Protein AF-A0A4Q6BQ62-F1 (afdb_monomer_lite)

Foldseek 3Di:
DDDDDDDDPVVVVVVVVVVVVVVVVVVVVVVVVVVVVVVPDDPPVPPDDQFKFWQDKDDAKWKDDQVGPDIDGDDHRDGHHAFIKIAAAPVMWTWIAGPVGDIDIDDHRDMDTDHDDPPPDDD

Secondary structure (DSSP, 8-state):
--------HHHHHHHHHHHHHHHHHHHHHHHHHHHHHHHT-------SPP-EEEEEEES-EEEE-TT-SS-EEPPTT-EE-TT-EEEE-TT-EEEEEETTS-EEEE-TTEEEE----------

Sequence (123 aa):
MAIQYEPSSNDFRLNWEKGLAALACLLILVSGFYLWRSNSSSSKNRTGQSLASLSSQTLDVRHKNTDQVSWHPAEKNADLYDGDSIFTGKNSTADISFKKGTALEVGQETLIVIRESSDGLSV

Radius of gyration: 27.08 Å; chains: 1; bounding box: 95×38×54 Å

pLDDT: me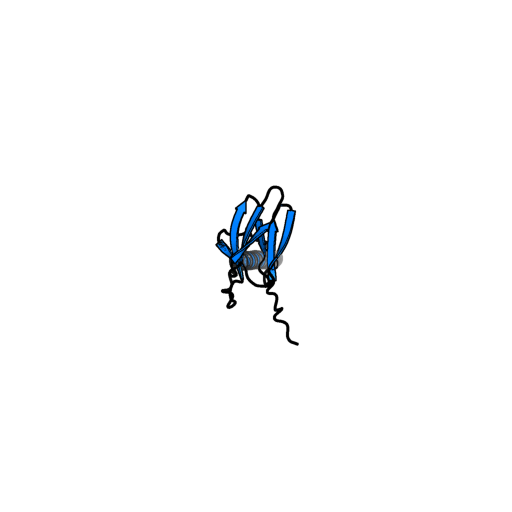an 84.5, std 14.63, range [44.69, 97.56]

Structure (mmCIF, N/CA/C/O backbone):
data_AF-A0A4Q6BQ62-F1
#
_entry.id   AF-A0A4Q6BQ62-F1
#
loop_
_atom_site.group_PDB
_atom_site.id
_atom_site.type_symbol
_atom_site.label_atom_id
_atom_site.label_alt_id
_atom_site.label_comp_id
_atom_site.label_asym_id
_atom_site.label_entity_id
_atom_site.label_seq_id
_atom_site.pdbx_PDB_ins_code
_atom_site.Cartn_x
_atom_site.Cartn_y
_atom_site.Cartn_z
_atom_site.occupancy
_atom_site.B_iso_or_equiv
_atom_site.auth_seq_id
_atom_site.auth_comp_id
_atom_site.auth_asym_id
_atom_site.auth_atom_id
_atom_site.pdbx_PDB_model_num
ATOM 1 N N . MET A 1 1 ? 61.145 22.196 -36.923 1.00 51.84 1 MET A N 1
ATOM 2 C CA . MET A 1 1 ? 61.181 20.768 -36.543 1.00 51.84 1 MET A CA 1
ATOM 3 C C . MET A 1 1 ? 59.814 20.442 -35.957 1.00 51.84 1 MET A C 1
ATOM 5 O O . MET A 1 1 ? 59.525 20.904 -34.865 1.00 51.84 1 MET A O 1
ATOM 9 N N . ALA A 1 2 ? 58.923 19.819 -36.732 1.00 55.25 2 ALA A N 1
ATOM 10 C CA . ALA A 1 2 ? 57.562 19.504 -36.293 1.00 55.25 2 ALA A CA 1
ATOM 11 C C . ALA A 1 2 ? 57.533 18.052 -35.806 1.00 55.25 2 ALA A C 1
ATOM 13 O O . ALA A 1 2 ? 57.892 17.151 -36.559 1.00 55.25 2 ALA A O 1
ATOM 14 N N . ILE A 1 3 ? 57.163 17.839 -34.545 1.00 65.75 3 ILE A N 1
ATOM 15 C CA . ILE A 1 3 ? 56.994 16.501 -33.976 1.00 65.75 3 ILE A CA 1
ATOM 16 C C . ILE A 1 3 ? 55.609 16.020 -34.414 1.00 65.75 3 ILE A C 1
ATOM 18 O O . ILE A 1 3 ? 54.598 16.549 -33.954 1.00 65.75 3 ILE A O 1
ATOM 22 N N . GLN A 1 4 ? 55.559 15.072 -35.351 1.00 61.38 4 GLN A N 1
ATOM 23 C CA . GLN A 1 4 ? 54.314 14.405 -35.725 1.00 61.38 4 GLN A CA 1
ATOM 24 C C . GLN A 1 4 ? 53.909 13.454 -34.596 1.00 61.38 4 GLN A C 1
ATOM 26 O O . GLN A 1 4 ? 54.656 12.549 -34.234 1.00 61.38 4 GLN A O 1
ATOM 31 N N . TYR A 1 5 ? 52.736 13.693 -34.018 1.00 69.06 5 TYR A N 1
ATOM 32 C CA . TYR A 1 5 ? 52.104 12.791 -33.065 1.00 69.06 5 TYR A CA 1
ATOM 33 C C . TYR A 1 5 ? 51.350 11.714 -33.853 1.00 69.06 5 TYR A C 1
ATOM 35 O O . TYR A 1 5 ? 50.295 11.997 -34.420 1.00 69.06 5 TYR A O 1
ATOM 43 N N . GLU A 1 6 ? 51.900 10.502 -33.930 1.00 67.25 6 GLU A N 1
ATOM 44 C CA . GLU A 1 6 ? 51.166 9.333 -34.423 1.00 67.25 6 GLU A CA 1
ATOM 45 C C . GLU A 1 6 ? 50.439 8.673 -33.241 1.00 67.25 6 GLU A C 1
ATOM 47 O O . GLU A 1 6 ? 51.098 8.157 -32.334 1.00 67.25 6 GLU A O 1
ATOM 52 N N . PRO A 1 7 ? 49.094 8.705 -33.193 1.00 66.31 7 PRO A N 1
ATOM 53 C CA . PRO A 1 7 ? 48.354 8.061 -32.117 1.00 66.31 7 PRO A CA 1
ATOM 54 C C . PRO A 1 7 ? 48.542 6.543 -32.198 1.00 66.31 7 PRO A C 1
ATOM 56 O O . PRO A 1 7 ? 48.328 5.932 -33.248 1.00 66.31 7 PRO A O 1
ATOM 59 N N . SER A 1 8 ? 48.938 5.923 -31.084 1.00 71.88 8 SER A N 1
ATOM 60 C CA . SER A 1 8 ? 49.154 4.481 -31.043 1.00 71.88 8 SER A CA 1
ATOM 61 C C . SER A 1 8 ? 47.812 3.748 -31.137 1.00 71.88 8 SER A C 1
ATOM 63 O O . SER A 1 8 ? 46.795 4.184 -30.596 1.00 71.88 8 SER A O 1
ATOM 65 N N . SER A 1 9 ? 47.784 2.596 -31.807 1.00 68.81 9 SER A N 1
ATOM 66 C CA . SER A 1 9 ? 46.568 1.780 -31.964 1.00 68.81 9 SER A CA 1
ATOM 67 C C . SER A 1 9 ? 45.935 1.352 -30.628 1.00 68.81 9 SER A C 1
ATOM 69 O O . SER A 1 9 ? 44.737 1.066 -30.568 1.00 68.81 9 SER A O 1
ATOM 71 N N . ASN A 1 10 ? 46.717 1.356 -29.545 1.00 67.00 10 ASN A N 1
ATOM 72 C CA . ASN A 1 10 ? 46.259 1.071 -28.188 1.00 67.00 10 ASN A CA 1
ATOM 73 C C . ASN A 1 10 ? 45.419 2.216 -27.600 1.00 67.00 10 ASN A C 1
ATOM 75 O O . ASN A 1 10 ? 44.454 1.948 -26.882 1.00 67.00 10 ASN A O 1
ATOM 79 N N . ASP A 1 11 ? 45.712 3.468 -27.960 1.00 69.25 11 ASP A N 1
ATOM 80 C CA . ASP A 1 11 ? 44.941 4.636 -27.519 1.00 69.25 11 ASP A CA 1
ATOM 81 C C . ASP A 1 11 ? 43.525 4.611 -28.111 1.00 69.25 11 ASP A C 1
ATOM 83 O O . ASP A 1 11 ? 42.545 4.911 -27.429 1.00 69.25 11 ASP A O 1
ATOM 87 N N . PHE A 1 12 ? 43.393 4.168 -29.366 1.00 66.75 12 PHE A N 1
ATOM 88 C CA . PHE A 1 12 ? 42.098 4.030 -30.034 1.00 66.75 12 PHE A CA 1
ATOM 89 C C . PHE A 1 12 ? 41.199 2.983 -29.358 1.00 66.75 12 PHE A C 1
ATOM 91 O O . PHE A 1 12 ? 40.033 3.259 -29.066 1.00 66.75 12 PHE A O 1
ATOM 98 N N . ARG A 1 13 ? 41.742 1.796 -29.051 1.00 71.88 13 ARG A N 1
ATOM 99 C CA . ARG A 1 13 ? 40.993 0.719 -28.377 1.00 71.88 13 ARG A CA 1
ATOM 100 C C . ARG A 1 13 ? 40.576 1.118 -26.960 1.00 71.88 13 ARG A C 1
ATOM 102 O O . ARG A 1 13 ? 39.415 0.943 -26.597 1.00 71.88 13 ARG A O 1
ATOM 109 N N . LEU A 1 14 ? 41.486 1.735 -26.205 1.00 72.44 14 LEU A N 1
ATOM 110 C CA . LEU A 1 14 ? 41.233 2.186 -24.836 1.00 72.44 14 LEU A CA 1
ATOM 111 C C . LEU A 1 14 ? 40.141 3.270 -24.763 1.00 72.44 14 LEU A C 1
ATOM 113 O O . LEU A 1 14 ? 39.325 3.275 -23.841 1.00 72.44 14 LEU A O 1
ATOM 117 N N . ASN A 1 15 ? 40.098 4.188 -25.731 1.00 82.62 15 ASN A N 1
ATOM 118 C CA . ASN A 1 15 ? 39.078 5.240 -25.779 1.00 82.62 15 ASN A CA 1
ATOM 119 C C . ASN A 1 15 ? 37.685 4.694 -26.129 1.00 82.62 15 ASN A C 1
ATOM 121 O O . ASN A 1 15 ? 36.683 5.188 -25.608 1.00 82.62 15 ASN A O 1
ATOM 125 N N . TRP A 1 16 ? 37.611 3.643 -26.947 1.00 85.56 16 TRP A N 1
ATOM 126 C CA . TRP A 1 16 ? 36.347 2.990 -27.289 1.00 85.56 16 TRP A CA 1
ATOM 127 C C . TRP A 1 16 ? 35.760 2.186 -26.119 1.00 85.56 16 TRP A C 1
ATOM 129 O O . TRP A 1 16 ? 34.563 2.276 -25.848 1.00 85.56 16 TRP A O 1
ATOM 139 N N . GLU A 1 17 ? 36.597 1.462 -25.370 1.00 91.06 17 GLU A N 1
ATOM 140 C CA . GLU A 1 17 ? 36.180 0.740 -24.157 1.00 91.06 17 GLU A CA 1
ATOM 141 C C . GLU A 1 17 ? 35.619 1.692 -23.091 1.00 91.06 17 GLU A C 1
ATOM 143 O O . GLU A 1 17 ? 34.561 1.434 -22.513 1.00 91.06 17 GLU A O 1
ATOM 148 N N . LYS A 1 18 ? 36.272 2.845 -22.889 1.00 90.25 18 LYS A N 1
ATOM 149 C CA . LYS A 1 18 ? 35.776 3.908 -22.000 1.00 90.25 18 LYS A CA 1
ATOM 150 C C . LYS A 1 18 ? 34.442 4.478 -22.479 1.00 90.25 18 LYS A C 1
ATOM 152 O O . LYS A 1 18 ? 33.565 4.733 -21.656 1.00 90.25 18 LYS A O 1
ATOM 157 N N . GLY A 1 19 ? 34.273 4.644 -23.792 1.00 93.62 19 GLY A N 1
ATOM 158 C CA . GLY A 1 19 ? 33.013 5.083 -24.394 1.00 93.62 19 GLY A CA 1
ATOM 159 C C . GLY A 1 19 ? 31.869 4.098 -24.139 1.00 93.62 19 GLY A C 1
ATOM 160 O O . GLY A 1 19 ? 30.796 4.505 -23.694 1.00 93.62 19 GLY A O 1
ATOM 161 N N . LEU A 1 20 ? 32.116 2.800 -24.342 1.00 94.81 20 LEU A N 1
ATOM 162 C CA . LEU A 1 20 ? 31.148 1.737 -24.054 1.00 94.81 20 LEU A CA 1
ATOM 163 C C . LEU A 1 20 ? 30.775 1.691 -22.568 1.00 94.81 20 LEU A C 1
ATOM 165 O O . LEU A 1 20 ? 29.591 1.615 -22.237 1.00 94.81 20 LEU A O 1
ATOM 169 N N . ALA A 1 21 ? 31.762 1.786 -21.674 1.00 95.38 21 ALA A N 1
ATOM 170 C CA . ALA A 1 21 ? 31.523 1.802 -20.235 1.00 95.38 21 ALA A CA 1
ATOM 171 C C . ALA A 1 21 ? 30.703 3.030 -19.804 1.00 95.38 21 ALA A C 1
ATOM 173 O O . ALA A 1 21 ? 29.743 2.896 -19.046 1.00 95.38 21 ALA A O 1
ATOM 174 N N . ALA A 1 22 ? 31.024 4.218 -20.327 1.00 95.88 22 ALA A N 1
ATOM 175 C CA . ALA A 1 22 ? 30.278 5.441 -20.039 1.00 95.88 22 ALA A CA 1
ATOM 176 C C . ALA A 1 22 ? 28.824 5.359 -20.532 1.00 95.88 22 ALA A C 1
ATOM 178 O O . ALA A 1 22 ? 27.907 5.742 -19.804 1.00 95.88 22 ALA A O 1
ATOM 179 N N . LEU A 1 23 ? 28.603 4.809 -21.731 1.00 96.31 23 LEU A N 1
ATOM 180 C CA . LEU A 1 23 ? 27.264 4.597 -22.277 1.00 96.31 23 LEU A CA 1
ATOM 181 C C . LEU A 1 23 ? 26.456 3.608 -21.424 1.00 96.31 23 LEU A C 1
ATOM 183 O O . LEU A 1 23 ? 25.297 3.876 -21.115 1.00 96.31 23 LEU A O 1
ATOM 187 N N . ALA A 1 24 ? 27.067 2.499 -21.000 1.00 97.00 24 ALA A N 1
ATOM 188 C CA . ALA A 1 24 ? 26.421 1.525 -20.124 1.00 97.00 24 ALA A CA 1
ATOM 189 C C . ALA A 1 24 ? 26.026 2.151 -18.775 1.00 97.00 24 ALA A C 1
ATOM 191 O O . ALA A 1 24 ? 24.884 2.005 -18.340 1.00 97.00 24 ALA A O 1
ATOM 192 N N . CYS A 1 25 ? 26.927 2.916 -18.152 1.00 97.06 25 CYS A N 1
ATOM 193 C CA . CYS A 1 25 ? 26.631 3.649 -16.920 1.00 97.06 25 CYS A CA 1
ATOM 194 C C . CYS A 1 25 ? 25.481 4.647 -17.109 1.00 97.06 25 CYS A C 1
ATOM 196 O O . CYS A 1 25 ? 24.586 4.715 -16.268 1.00 97.06 25 CYS A O 1
ATOM 198 N N . LEU A 1 26 ? 25.462 5.383 -18.224 1.00 97.56 26 LEU A N 1
ATOM 199 C CA . LEU A 1 26 ? 24.385 6.323 -18.533 1.00 97.56 26 LEU A CA 1
ATOM 200 C C . LEU A 1 26 ? 23.035 5.606 -18.676 1.00 97.56 26 LEU A C 1
ATOM 202 O O . LEU A 1 26 ? 22.045 6.052 -18.102 1.00 97.56 26 LEU A O 1
ATOM 206 N N . LEU A 1 27 ? 22.991 4.470 -19.378 1.00 97.25 27 LEU A N 1
ATOM 207 C CA . LEU A 1 27 ? 21.770 3.673 -19.525 1.00 97.25 27 LEU A CA 1
ATOM 208 C C . LEU A 1 27 ? 21.257 3.143 -18.177 1.00 97.25 27 LEU A C 1
ATOM 210 O O . LEU A 1 27 ? 20.049 3.168 -17.928 1.00 97.25 27 LEU A O 1
ATOM 214 N N . ILE A 1 28 ? 22.153 2.717 -17.280 1.00 97.06 28 ILE A N 1
ATOM 215 C CA . ILE A 1 28 ? 21.786 2.282 -15.922 1.00 97.06 28 ILE A CA 1
ATOM 216 C C . ILE A 1 28 ? 21.203 3.451 -15.117 1.00 97.06 28 ILE A C 1
ATOM 218 O O . ILE A 1 28 ? 20.158 3.305 -14.487 1.00 97.06 28 ILE A O 1
ATOM 222 N N . LEU A 1 29 ? 21.825 4.630 -15.170 1.00 97.06 29 LEU A N 1
ATOM 223 C CA . LEU A 1 29 ? 21.326 5.810 -14.458 1.00 97.06 29 LEU A CA 1
ATOM 224 C C . LEU A 1 29 ? 19.966 6.273 -14.996 1.00 97.06 29 LEU A C 1
ATOM 226 O O . LEU A 1 29 ? 19.062 6.565 -14.214 1.00 97.06 29 LEU A O 1
ATOM 230 N N . VAL A 1 30 ? 19.793 6.297 -16.321 1.00 96.69 30 VAL A N 1
ATOM 231 C CA . VAL A 1 30 ? 18.529 6.687 -16.965 1.00 96.69 30 VAL A CA 1
ATOM 232 C C . VAL A 1 30 ? 17.420 5.694 -16.625 1.00 96.69 30 VAL A C 1
ATOM 234 O O . VAL A 1 30 ? 16.334 6.109 -16.225 1.00 96.69 30 VAL A O 1
ATOM 237 N N . SER A 1 31 ? 17.678 4.390 -16.729 1.00 94.81 31 SER A N 1
ATOM 238 C CA . SER A 1 31 ? 16.685 3.367 -16.373 1.00 94.81 31 SER A CA 1
ATOM 239 C C . SER A 1 31 ? 16.326 3.405 -14.885 1.00 94.81 31 SER A C 1
ATOM 241 O O . SER A 1 31 ? 15.142 3.377 -14.549 1.00 94.81 31 SER A O 1
ATOM 243 N N . GLY A 1 32 ? 17.313 3.571 -13.998 1.00 93.94 32 GLY A N 1
ATOM 244 C CA . GLY A 1 32 ? 17.087 3.769 -12.566 1.00 93.94 32 GLY A CA 1
ATOM 245 C C . GLY A 1 32 ? 16.219 4.998 -12.272 1.00 93.94 32 GLY A C 1
ATOM 246 O O . GLY A 1 32 ? 15.274 4.914 -11.487 1.00 93.94 32 GLY A O 1
ATOM 247 N N . PHE A 1 33 ? 16.473 6.114 -12.961 1.00 93.31 33 PHE A N 1
ATOM 248 C CA . PHE A 1 33 ? 15.664 7.328 -12.846 1.00 93.31 33 PHE A CA 1
ATOM 249 C C . PHE A 1 33 ? 14.217 7.115 -13.316 1.00 93.31 33 PHE A C 1
ATOM 251 O O . PHE A 1 33 ? 13.279 7.505 -12.617 1.00 93.31 33 PHE A O 1
ATOM 258 N N . TYR A 1 34 ? 14.018 6.454 -14.462 1.00 92.19 34 TYR A N 1
ATOM 259 C CA . TYR A 1 34 ? 12.683 6.131 -14.974 1.00 92.19 34 TYR A CA 1
ATOM 260 C C . TYR A 1 34 ? 11.903 5.208 -14.029 1.00 92.19 34 TYR A C 1
ATOM 262 O O . TYR A 1 34 ? 10.720 5.449 -13.787 1.00 92.19 34 TYR A O 1
ATOM 270 N N . LEU A 1 35 ? 12.551 4.189 -13.455 1.00 86.06 35 LEU A N 1
ATOM 271 C CA . LEU A 1 35 ? 11.915 3.291 -12.487 1.00 86.06 35 LEU A CA 1
ATOM 272 C C . LEU A 1 35 ? 11.517 4.023 -11.202 1.00 86.06 35 LEU A C 1
ATOM 274 O O . LEU A 1 35 ? 10.393 3.857 -10.730 1.00 86.06 35 LEU A O 1
ATOM 278 N N . TRP A 1 36 ? 12.392 4.879 -10.666 1.00 84.31 36 TRP A N 1
ATOM 279 C CA . TRP A 1 36 ? 12.082 5.688 -9.485 1.00 84.31 36 TRP A CA 1
ATOM 280 C C . TRP A 1 36 ? 10.907 6.647 -9.731 1.00 84.31 36 TRP A C 1
ATOM 282 O O . TRP A 1 36 ? 9.991 6.737 -8.910 1.00 84.31 36 TRP A O 1
ATOM 292 N N . ARG A 1 37 ? 10.881 7.318 -10.891 1.00 82.62 37 ARG A N 1
ATOM 293 C CA . ARG A 1 37 ? 9.783 8.207 -11.305 1.00 82.62 37 ARG A CA 1
ATOM 294 C C . ARG A 1 37 ? 8.464 7.446 -11.481 1.00 82.62 37 ARG A C 1
ATOM 296 O O . ARG A 1 37 ? 7.423 7.927 -11.053 1.00 82.62 37 ARG A O 1
ATOM 303 N N . SER A 1 38 ? 8.509 6.267 -12.096 1.00 75.25 38 SER A N 1
ATOM 304 C CA . SER A 1 38 ? 7.324 5.432 -12.323 1.00 75.25 38 SER A CA 1
ATOM 305 C C . SER A 1 38 ? 6.726 4.919 -11.008 1.00 75.25 38 SER A C 1
ATOM 307 O O . SER A 1 38 ? 5.514 4.944 -10.813 1.00 75.25 38 SER A O 1
ATOM 309 N N . ASN A 1 39 ? 7.578 4.534 -10.055 1.00 68.50 39 ASN A N 1
ATOM 310 C CA . ASN A 1 39 ? 7.136 4.041 -8.751 1.00 68.50 39 ASN A CA 1
ATOM 311 C C . ASN A 1 39 ? 6.622 5.152 -7.810 1.00 68.50 39 ASN A C 1
ATOM 313 O O . ASN A 1 39 ? 5.997 4.851 -6.799 1.00 68.50 39 ASN A O 1
ATOM 317 N N . SER A 1 40 ? 6.896 6.431 -8.100 1.00 61.56 40 SER A N 1
ATOM 318 C CA . SER A 1 40 ? 6.660 7.535 -7.154 1.00 61.56 40 SER A CA 1
ATOM 319 C C . SER A 1 40 ? 5.293 8.211 -7.248 1.00 61.56 40 SER A C 1
ATOM 321 O O . SER A 1 40 ? 5.041 9.146 -6.496 1.00 61.56 40 SER A O 1
ATOM 323 N N . SER A 1 41 ? 4.380 7.789 -8.118 1.00 58.22 41 SER A N 1
ATOM 324 C CA . SER A 1 41 ? 2.969 8.208 -8.035 1.00 58.22 41 SER A CA 1
ATOM 325 C C . SER A 1 41 ? 2.157 7.541 -9.127 1.00 58.22 41 SER A C 1
ATOM 327 O O . SER A 1 41 ? 2.286 7.833 -10.312 1.00 58.22 41 SER A O 1
ATOM 329 N N . SER A 1 42 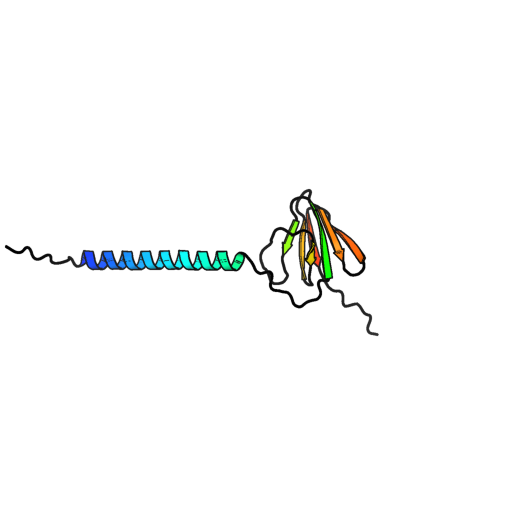? 1.269 6.646 -8.723 1.00 53.06 42 SER A N 1
ATOM 330 C CA . SER A 1 4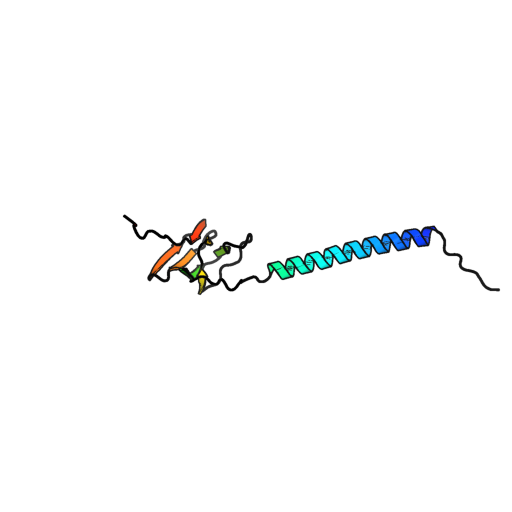2 ? 0.182 6.193 -9.580 1.00 53.06 42 SER A CA 1
ATOM 331 C C . SER A 1 42 ? -1.065 6.016 -8.730 1.00 53.06 42 SER A C 1
ATOM 333 O O . SER A 1 42 ? -1.575 4.908 -8.600 1.00 53.06 42 SER A O 1
ATOM 335 N N . SER A 1 43 ? -1.594 7.118 -8.186 1.00 52.56 43 SER A N 1
ATOM 336 C CA . SER A 1 43 ? -3.046 7.207 -8.041 1.00 52.56 43 SER A CA 1
ATOM 337 C C . SER A 1 43 ? -3.608 7.353 -9.457 1.00 52.56 43 SER A C 1
ATOM 339 O O . SER A 1 43 ? -3.874 8.439 -9.966 1.00 52.56 43 SER A O 1
ATOM 341 N N . LYS A 1 44 ? -3.710 6.233 -10.182 1.00 54.81 44 LYS A N 1
ATOM 342 C CA . LYS A 1 44 ? -4.599 6.213 -11.344 1.00 54.81 44 LYS A CA 1
ATOM 343 C C . LYS A 1 44 ? -5.959 6.636 -10.804 1.00 54.81 44 LYS A C 1
ATOM 345 O O . LYS A 1 44 ? -6.427 6.029 -9.846 1.00 54.81 44 LYS A O 1
ATOM 350 N N . ASN A 1 45 ? -6.553 7.678 -11.380 1.00 50.41 45 ASN A N 1
ATOM 351 C CA . ASN A 1 45 ? -7.936 8.049 -11.105 1.00 50.41 45 ASN A CA 1
ATOM 352 C C . ASN A 1 45 ? -8.802 6.834 -11.444 1.00 50.41 45 ASN A C 1
ATOM 354 O O . ASN A 1 45 ? -9.117 6.590 -12.609 1.00 50.41 45 ASN A O 1
ATOM 358 N N . ARG A 1 46 ? -9.085 6.007 -10.438 1.00 61.53 46 ARG A N 1
ATOM 359 C CA . ARG A 1 46 ? -9.879 4.801 -10.599 1.00 61.53 46 ARG A CA 1
ATOM 360 C C . ARG A 1 46 ? -11.301 5.259 -10.850 1.00 61.53 46 ARG A C 1
ATOM 362 O O . ARG A 1 46 ? -11.925 5.869 -9.993 1.00 61.53 46 ARG A O 1
ATOM 369 N N . THR A 1 47 ? -11.808 4.974 -12.042 1.00 56.59 47 THR A N 1
ATOM 370 C CA . THR A 1 47 ? -13.163 5.326 -12.489 1.00 56.59 47 THR A CA 1
ATOM 371 C C . THR A 1 47 ? -14.250 4.446 -11.855 1.00 56.59 47 THR A C 1
ATOM 373 O O . THR A 1 47 ? -15.326 4.291 -12.423 1.00 56.59 47 THR A O 1
ATOM 376 N N . GLY A 1 48 ? -13.976 3.854 -10.689 1.00 68.12 48 GLY A N 1
ATOM 377 C CA . GLY A 1 48 ? -14.916 3.045 -9.919 1.00 68.12 48 GLY A CA 1
ATOM 378 C C . GLY A 1 48 ? -15.488 3.824 -8.737 1.00 68.12 48 GLY A C 1
ATOM 379 O O . GLY A 1 48 ? -14.883 4.772 -8.242 1.00 68.12 48 GLY A O 1
ATOM 380 N N . GLN A 1 49 ? -16.657 3.416 -8.256 1.00 81.31 49 GLN A N 1
ATOM 381 C CA . GLN A 1 49 ? -17.196 3.931 -7.003 1.00 81.31 49 GLN A CA 1
ATOM 382 C C . GLN A 1 49 ? -16.329 3.414 -5.845 1.00 81.31 49 GLN A C 1
ATOM 384 O O . GLN A 1 49 ? -16.215 2.204 -5.673 1.00 81.31 49 GLN A O 1
ATOM 389 N N . SER A 1 50 ? -15.722 4.298 -5.037 1.00 88.44 50 SER A N 1
ATOM 390 C CA . SER A 1 50 ? -15.029 3.814 -3.829 1.00 88.44 50 SER A CA 1
ATOM 391 C C . SER A 1 50 ? -16.038 3.138 -2.893 1.00 88.44 50 SER A C 1
ATOM 393 O O . SER A 1 50 ? -17.177 3.604 -2.765 1.00 88.44 50 SER A O 1
ATOM 395 N N . LEU A 1 51 ? -15.653 2.014 -2.298 1.00 90.75 51 LEU A N 1
ATOM 396 C CA . LEU A 1 51 ? -16.527 1.161 -1.486 1.00 90.75 51 LEU A CA 1
ATOM 397 C C . LEU A 1 51 ? -16.435 1.515 -0.000 1.00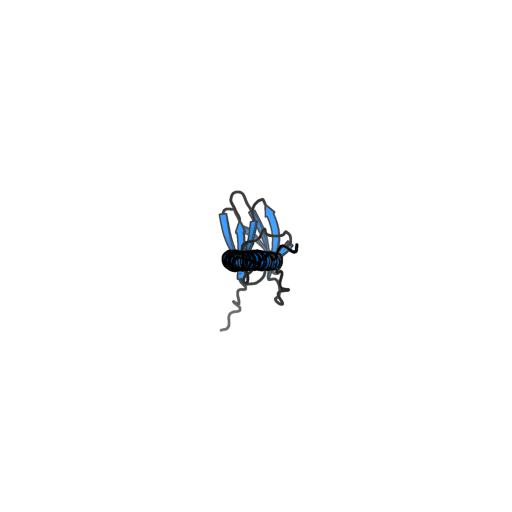 90.75 51 LEU A C 1
ATOM 399 O O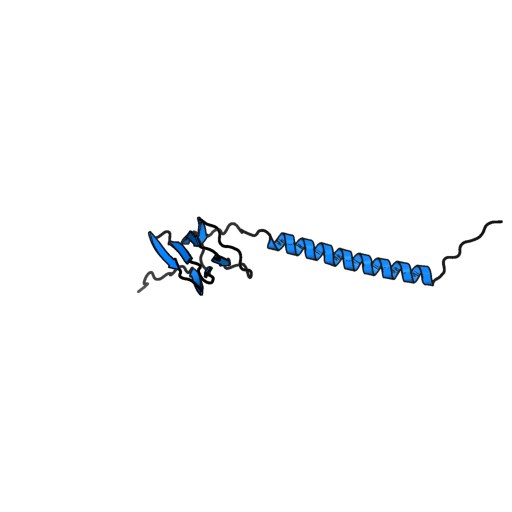 . LEU A 1 51 ? -17.416 1.400 0.742 1.00 90.75 51 LEU A O 1
ATOM 403 N N . ALA A 1 52 ? -15.260 1.976 0.419 1.00 92.12 52 ALA A N 1
ATOM 404 C CA . ALA A 1 52 ? -14.956 2.356 1.785 1.00 92.12 52 ALA A CA 1
ATOM 405 C C . ALA A 1 52 ? -13.907 3.469 1.824 1.00 92.12 52 ALA A C 1
ATOM 407 O O . ALA A 1 52 ? -13.320 3.817 0.802 1.00 92.12 52 ALA A O 1
ATOM 408 N N . SER A 1 53 ? -13.663 4.004 3.011 1.00 93.31 53 SER A N 1
ATOM 409 C CA . SER A 1 53 ? -12.547 4.897 3.287 1.00 93.31 53 SER A CA 1
ATOM 410 C C . SER A 1 53 ? -11.866 4.527 4.601 1.00 93.31 53 SER A C 1
ATOM 412 O O . SER A 1 53 ? -12.500 4.019 5.529 1.00 93.31 53 SER A O 1
ATOM 414 N N . LEU A 1 54 ? -10.559 4.772 4.685 1.00 92.88 54 LEU A N 1
ATOM 415 C CA . LEU A 1 54 ? -9.792 4.570 5.914 1.00 92.88 54 LEU A CA 1
ATOM 416 C C . LEU A 1 54 ? -10.043 5.743 6.872 1.00 92.88 54 LEU A C 1
ATOM 418 O O . LEU A 1 54 ? -9.508 6.832 6.674 1.00 92.88 54 LEU A O 1
ATOM 422 N N . SER A 1 55 ? -10.864 5.560 7.901 1.00 92.38 55 SER A N 1
ATOM 423 C CA . SER A 1 55 ? -11.256 6.652 8.802 1.00 92.38 55 SER A CA 1
ATOM 424 C C . SER A 1 55 ? -10.186 6.960 9.852 1.00 92.38 55 SER A C 1
ATOM 426 O O . SER A 1 55 ? -9.953 8.127 10.195 1.00 92.38 55 SER A O 1
ATOM 428 N N . SER A 1 56 ? -9.488 5.931 10.332 1.00 92.94 56 SER A N 1
ATOM 429 C CA . SER A 1 56 ? -8.452 6.043 11.354 1.00 92.94 56 SER A CA 1
ATOM 430 C C . SER A 1 56 ? -7.343 5.008 11.127 1.00 92.94 56 SER A C 1
ATOM 432 O O . SER A 1 56 ? -7.568 3.954 10.534 1.00 92.94 56 SER A O 1
ATOM 434 N N . GLN A 1 57 ? -6.125 5.337 11.560 1.00 93.38 57 GLN A N 1
ATOM 435 C CA . GLN A 1 57 ? -4.988 4.421 11.536 1.00 93.38 57 GLN A CA 1
ATOM 436 C C . GLN A 1 57 ? -4.014 4.723 12.671 1.00 93.38 57 GLN A C 1
ATOM 438 O O . GLN A 1 57 ? -3.806 5.886 13.029 1.00 93.38 57 GLN A O 1
ATOM 443 N N . THR A 1 58 ? -3.379 3.670 13.178 1.00 94.88 58 THR A N 1
ATOM 444 C CA . THR A 1 58 ? -2.377 3.732 14.241 1.00 94.88 58 THR A CA 1
ATOM 445 C C . THR A 1 58 ? -1.117 2.985 13.811 1.00 94.88 58 THR A C 1
ATOM 447 O O . THR A 1 58 ? -1.186 1.819 13.433 1.00 94.88 58 THR A O 1
ATOM 450 N N . LEU A 1 59 ? 0.038 3.650 13.920 1.00 94.81 59 LEU A N 1
ATOM 451 C CA . LEU A 1 59 ? 1.374 3.116 13.613 1.00 94.81 59 LEU A CA 1
ATOM 452 C C . LEU A 1 59 ? 1.559 2.661 12.151 1.00 94.81 59 LEU A C 1
ATOM 454 O O . LEU A 1 59 ? 1.568 3.501 11.254 1.00 94.81 59 LEU A O 1
ATOM 458 N N . ASP A 1 60 ? 1.795 1.366 11.916 1.00 96.00 60 ASP A N 1
ATOM 459 C CA . ASP A 1 60 ? 2.118 0.794 10.603 1.00 96.00 60 ASP A CA 1
ATOM 460 C C . ASP A 1 60 ? 0.864 0.187 9.978 1.00 96.00 60 ASP A C 1
ATOM 462 O O . ASP A 1 60 ? 0.462 -0.928 10.329 1.00 96.00 60 ASP A O 1
ATOM 466 N N . VAL A 1 61 ? 0.254 0.936 9.065 1.00 96.38 61 VAL A N 1
ATOM 467 C CA . VAL A 1 61 ? -0.845 0.478 8.218 1.00 96.38 61 VAL A CA 1
ATOM 468 C C . VAL A 1 61 ? -0.429 0.686 6.773 1.00 96.38 61 VAL A C 1
ATOM 470 O O . VAL A 1 61 ? 0.028 1.763 6.383 1.00 96.38 61 VAL A O 1
ATOM 473 N N . ARG A 1 62 ? -0.556 -0.368 5.971 1.00 96.06 62 ARG A N 1
ATOM 474 C CA . ARG A 1 62 ? -0.126 -0.376 4.576 1.00 96.06 62 ARG A CA 1
ATOM 475 C C . ARG A 1 62 ? -1.301 -0.677 3.675 1.00 96.06 62 ARG A C 1
ATOM 477 O O . ARG A 1 62 ? -2.098 -1.568 3.951 1.00 96.06 62 ARG A O 1
ATOM 484 N N . HIS A 1 63 ? -1.360 0.039 2.568 1.00 95.06 63 HIS A N 1
ATOM 485 C CA . HIS A 1 63 ? -2.334 -0.131 1.509 1.00 95.06 63 HIS A CA 1
ATOM 486 C C . HIS A 1 63 ? -1.629 -0.612 0.248 1.00 95.06 63 HIS A C 1
ATOM 488 O O . HIS A 1 63 ? -0.558 -0.127 -0.123 1.00 95.06 63 HIS A O 1
ATOM 494 N N . LYS A 1 64 ? -2.231 -1.601 -0.401 1.00 93.50 64 LYS A N 1
ATOM 495 C CA . LYS A 1 64 ? -1.848 -2.042 -1.733 1.00 93.50 64 LYS A CA 1
ATOM 496 C C . LYS A 1 64 ? -3.072 -1.959 -2.626 1.00 93.50 64 LYS A C 1
ATOM 498 O O . LYS A 1 64 ? -4.055 -2.668 -2.404 1.00 93.50 64 LYS A O 1
ATOM 503 N N . ASN A 1 65 ? -2.973 -1.115 -3.643 1.00 90.62 65 ASN A N 1
ATOM 504 C CA . ASN A 1 65 ? -3.977 -1.025 -4.690 1.00 90.62 65 ASN A CA 1
ATOM 505 C C . ASN A 1 65 ? -4.044 -2.342 -5.478 1.00 90.62 65 ASN A C 1
ATOM 507 O O . ASN A 1 65 ? -3.003 -2.926 -5.769 1.00 90.62 65 ASN A O 1
ATOM 511 N N . THR A 1 66 ? -5.236 -2.764 -5.906 1.00 87.75 66 THR A N 1
ATOM 512 C CA . THR A 1 66 ? -5.446 -3.962 -6.758 1.00 87.75 66 THR A CA 1
ATOM 513 C C . THR A 1 66 ? -4.495 -4.059 -7.960 1.00 87.75 66 THR A C 1
ATOM 515 O O . THR A 1 66 ? -4.032 -5.145 -8.295 1.00 87.75 66 THR A O 1
ATOM 518 N N . ASP A 1 67 ? -4.176 -2.925 -8.594 1.00 83.88 67 ASP A N 1
ATOM 519 C CA . ASP A 1 67 ? -3.328 -2.860 -9.797 1.00 83.88 67 ASP A CA 1
ATOM 520 C C . ASP A 1 67 ? -1.834 -2.691 -9.480 1.00 83.88 67 ASP A C 1
ATOM 522 O O . ASP A 1 67 ? -1.003 -2.618 -10.388 1.00 83.88 67 ASP A O 1
ATOM 526 N N . GLN A 1 68 ? -1.485 -2.560 -8.199 1.00 83.62 68 GLN A N 1
ATOM 527 C CA . GLN A 1 68 ? -0.120 -2.345 -7.742 1.00 83.62 68 GLN A CA 1
ATOM 528 C C . GLN A 1 68 ? 0.425 -3.599 -7.066 1.00 83.62 68 GLN A C 1
ATOM 530 O O . GLN A 1 68 ? -0.241 -4.286 -6.296 1.00 83.62 68 GLN A O 1
ATOM 535 N N . VAL A 1 69 ? 1.694 -3.881 -7.346 1.00 83.75 69 VAL A N 1
ATOM 536 C CA . VAL A 1 69 ? 2.416 -4.998 -6.724 1.00 83.75 69 VAL A CA 1
ATOM 537 C C . VAL A 1 69 ? 2.968 -4.596 -5.350 1.00 83.75 69 VAL A C 1
ATOM 539 O O . VAL A 1 69 ? 3.109 -5.438 -4.464 1.00 83.75 69 VAL A O 1
ATOM 542 N N . SER A 1 70 ? 3.252 -3.307 -5.163 1.00 87.81 70 SER A N 1
ATOM 543 C CA . SER A 1 70 ? 3.938 -2.765 -3.990 1.00 87.81 70 SER A CA 1
ATOM 544 C C . SER A 1 70 ? 2.976 -2.316 -2.894 1.00 87.81 70 SER A C 1
ATOM 546 O O . SER A 1 70 ? 1.879 -1.832 -3.159 1.00 87.81 70 SER A O 1
ATOM 548 N N . TRP A 1 71 ? 3.432 -2.435 -1.649 1.00 93.12 71 TRP A N 1
ATOM 549 C CA . TRP A 1 71 ? 2.777 -1.842 -0.488 1.00 93.12 71 TRP A CA 1
ATOM 550 C C . TRP A 1 71 ? 3.207 -0.391 -0.314 1.00 93.12 71 TRP A C 1
ATOM 552 O O . TRP A 1 71 ? 4.394 -0.074 -0.421 1.00 93.12 71 TRP A O 1
ATOM 562 N N . HIS A 1 72 ? 2.253 0.460 0.036 1.00 91.94 72 HIS A N 1
ATOM 563 C CA . HIS A 1 72 ? 2.479 1.857 0.375 1.00 91.94 72 HIS A CA 1
ATOM 564 C C . HIS A 1 72 ? 1.917 2.147 1.769 1.00 91.94 72 HIS A C 1
ATOM 566 O O . HIS A 1 72 ? 0.999 1.450 2.202 1.00 91.94 72 HIS A O 1
ATOM 572 N N . PRO A 1 73 ? 2.453 3.133 2.507 1.00 93.56 73 PRO A N 1
ATOM 573 C CA . PRO A 1 73 ? 1.801 3.616 3.719 1.00 93.56 73 PRO A CA 1
ATOM 574 C C . PRO A 1 73 ? 0.359 4.015 3.403 1.00 93.56 73 PRO A C 1
ATOM 576 O O . PRO A 1 73 ? 0.115 4.681 2.398 1.00 93.56 73 PRO A O 1
ATOM 579 N N . ALA A 1 74 ? -0.589 3.579 4.226 1.00 92.38 74 ALA A N 1
ATOM 580 C CA . ALA A 1 74 ? -1.976 3.958 4.035 1.00 92.38 74 ALA A CA 1
ATOM 581 C C . ALA A 1 74 ? -2.174 5.435 4.420 1.00 92.38 74 ALA A C 1
ATOM 583 O O . ALA A 1 74 ? -1.559 5.950 5.359 1.00 92.38 74 ALA A O 1
ATOM 584 N N . GLU A 1 75 ? -3.019 6.139 3.672 1.00 90.81 75 GLU A N 1
ATOM 585 C CA . GLU A 1 75 ? -3.337 7.541 3.937 1.00 90.81 75 GLU A CA 1
ATOM 586 C C . GLU A 1 75 ? -4.678 7.653 4.665 1.00 90.81 75 GLU A C 1
ATOM 588 O O . GLU A 1 75 ? -5.645 6.953 4.360 1.00 90.81 75 GLU A O 1
ATOM 593 N N . LYS A 1 76 ? -4.759 8.560 5.642 1.00 88.56 76 LYS A N 1
ATOM 594 C CA . LYS A 1 76 ? -6.020 8.826 6.338 1.00 88.56 76 LYS A CA 1
ATOM 595 C C . LYS A 1 76 ? -7.036 9.413 5.356 1.00 88.56 76 LYS A C 1
ATOM 597 O O . LYS A 1 76 ? -6.716 10.331 4.608 1.00 88.56 76 LYS A O 1
ATOM 602 N N . ASN A 1 77 ? -8.271 8.931 5.428 1.00 89.88 77 ASN A N 1
ATOM 603 C CA . ASN A 1 77 ? -9.370 9.219 4.507 1.00 89.88 77 ASN A CA 1
ATOM 604 C C . ASN A 1 77 ? -9.116 8.756 3.065 1.00 89.88 77 ASN A C 1
ATOM 606 O O . ASN A 1 77 ? -9.830 9.197 2.167 1.00 89.88 77 ASN A O 1
ATOM 610 N N . ALA A 1 78 ? -8.134 7.877 2.832 1.00 88.81 78 ALA A N 1
ATOM 611 C CA . ALA A 1 78 ? -7.954 7.269 1.523 1.00 88.81 78 ALA A CA 1
ATOM 612 C C . ALA A 1 78 ? -9.203 6.477 1.135 1.00 88.81 78 ALA A C 1
ATOM 614 O O . ALA A 1 78 ? -9.726 5.687 1.927 1.00 88.81 78 ALA A O 1
ATOM 615 N N . ASP A 1 79 ? -9.652 6.691 -0.096 1.00 92.06 79 ASP A N 1
ATOM 616 C CA . ASP A 1 79 ? -10.687 5.890 -0.726 1.00 92.06 79 ASP A CA 1
ATOM 617 C C . ASP A 1 79 ? -10.163 4.481 -1.020 1.00 92.06 79 ASP A C 1
ATOM 619 O O . ASP A 1 79 ? -9.103 4.311 -1.624 1.00 92.06 79 ASP A O 1
ATOM 623 N N . LEU A 1 80 ? -10.943 3.477 -0.629 1.00 91.31 80 LEU A N 1
ATOM 624 C CA . LEU A 1 80 ? -10.674 2.066 -0.873 1.00 91.31 80 LEU A CA 1
ATOM 625 C C . LEU A 1 80 ? -11.629 1.532 -1.941 1.00 91.31 80 LEU A C 1
ATOM 627 O O . LEU A 1 80 ? -12.846 1.755 -1.889 1.00 91.31 80 LEU A O 1
ATOM 631 N N . TYR A 1 81 ? -11.071 0.805 -2.901 1.00 92.06 81 TYR A N 1
ATOM 632 C CA . TYR A 1 81 ? -11.779 0.265 -4.059 1.00 92.06 81 TYR A CA 1
ATOM 633 C C . TYR A 1 81 ? -11.827 -1.266 -4.018 1.00 92.06 81 TYR A C 1
ATOM 635 O O . TYR A 1 81 ? -11.157 -1.905 -3.205 1.00 92.06 81 TYR A O 1
ATOM 643 N N . ASP A 1 82 ? -12.628 -1.863 -4.903 1.00 91.12 82 ASP A N 1
ATOM 644 C CA . ASP A 1 82 ? -12.689 -3.319 -5.037 1.00 91.12 82 ASP A CA 1
ATOM 645 C C . ASP A 1 82 ? -11.304 -3.925 -5.335 1.00 91.12 82 ASP A C 1
ATOM 647 O O . ASP A 1 82 ? -10.566 -3.473 -6.218 1.00 91.12 82 ASP A O 1
ATOM 651 N N . GLY A 1 83 ? -10.956 -4.962 -4.575 1.00 91.25 83 GLY A N 1
ATOM 652 C CA . GLY A 1 83 ? -9.691 -5.687 -4.650 1.00 91.25 83 GLY A CA 1
ATOM 653 C C . GLY A 1 83 ? -8.523 -5.060 -3.881 1.00 91.25 83 GLY A C 1
ATOM 654 O O . GLY A 1 83 ? -7.454 -5.675 -3.825 1.00 91.25 83 GLY A O 1
ATOM 655 N N . ASP A 1 84 ? -8.701 -3.892 -3.258 1.00 93.44 84 ASP A N 1
ATOM 656 C CA . ASP A 1 84 ? -7.643 -3.270 -2.461 1.00 93.44 84 ASP A CA 1
ATOM 657 C C . ASP A 1 84 ? -7.315 -4.086 -1.221 1.00 93.44 84 ASP A C 1
ATOM 659 O O . ASP A 1 84 ? -8.181 -4.712 -0.615 1.00 93.44 84 ASP A O 1
ATOM 663 N N . SER A 1 85 ? -6.045 -4.070 -0.826 1.00 95.38 85 SER A N 1
ATOM 664 C CA . SER A 1 85 ? -5.578 -4.781 0.361 1.00 95.38 85 SER A CA 1
ATOM 665 C C . SER A 1 85 ? -5.087 -3.808 1.424 1.00 95.38 85 SER A C 1
ATOM 667 O O . SER A 1 85 ? -4.324 -2.891 1.117 1.00 95.38 85 SER A O 1
ATOM 669 N N . ILE A 1 86 ? -5.471 -4.050 2.676 1.00 96.12 86 ILE A N 1
ATOM 670 C CA . ILE A 1 86 ? -4.976 -3.319 3.847 1.00 96.12 86 ILE A CA 1
ATOM 671 C C . ILE A 1 86 ? -4.275 -4.303 4.773 1.00 96.12 86 ILE A C 1
ATOM 673 O O . ILE A 1 86 ? -4.828 -5.348 5.112 1.00 96.12 86 ILE A O 1
ATOM 677 N N . PHE A 1 87 ? -3.058 -3.956 5.171 1.00 97.19 87 PHE A N 1
ATOM 678 C CA . PHE A 1 87 ? -2.270 -4.699 6.139 1.00 97.19 87 PHE A CA 1
ATOM 679 C C . PHE A 1 87 ? -2.004 -3.836 7.370 1.00 97.19 87 PHE A C 1
ATOM 681 O O . PHE A 1 87 ? -1.520 -2.710 7.249 1.00 97.19 87 PHE A O 1
ATOM 688 N N . THR A 1 88 ? -2.276 -4.382 8.547 1.00 97.38 88 THR A N 1
ATOM 689 C CA . THR A 1 88 ? -1.942 -3.791 9.843 1.00 97.38 88 THR A CA 1
ATOM 690 C C . THR A 1 88 ? -0.737 -4.517 10.435 1.00 97.38 88 THR A C 1
ATOM 692 O O . THR A 1 88 ? -0.715 -5.739 10.570 1.00 97.38 88 THR A O 1
ATOM 695 N N . GLY A 1 89 ? 0.300 -3.758 10.785 1.00 96.44 89 GLY A N 1
ATOM 696 C CA . GLY A 1 89 ? 1.493 -4.280 11.446 1.00 96.44 89 GLY A CA 1
ATOM 697 C C . GLY A 1 89 ? 1.277 -4.623 12.923 1.00 96.44 89 GLY A C 1
ATOM 698 O O . GLY A 1 89 ? 0.161 -4.631 13.447 1.00 96.44 89 GLY A O 1
ATOM 699 N N . LYS A 1 90 ? 2.380 -4.903 13.618 1.00 97.00 90 LYS A N 1
ATOM 700 C CA . LYS A 1 90 ? 2.387 -5.157 15.062 1.00 97.00 90 LYS A CA 1
ATOM 701 C C . LYS A 1 90 ? 2.056 -3.882 15.842 1.00 97.00 90 LYS A C 1
ATOM 703 O O . LYS A 1 90 ? 2.628 -2.833 15.559 1.00 97.00 90 LYS A O 1
ATOM 708 N N . ASN A 1 91 ? 1.204 -3.996 16.865 1.00 96.06 91 ASN A N 1
ATOM 709 C CA . ASN A 1 91 ? 0.665 -2.874 17.646 1.00 96.06 91 ASN A CA 1
ATOM 710 C C . ASN A 1 91 ? -0.121 -1.844 16.809 1.00 96.06 91 ASN A C 1
ATOM 712 O O . ASN A 1 91 ? -0.397 -0.751 17.299 1.00 96.06 91 ASN A O 1
ATOM 716 N N . SER A 1 92 ? -0.465 -2.167 15.561 1.00 96.25 92 SER A N 1
ATOM 717 C CA . SER A 1 92 ? -1.211 -1.280 14.673 1.00 96.25 92 SER A CA 1
ATOM 718 C C . SER A 1 92 ? -2.698 -1.613 14.682 1.00 96.25 92 SER A C 1
ATOM 720 O O . SER A 1 92 ? -3.087 -2.767 14.846 1.00 96.25 92 SER A O 1
ATOM 722 N N . THR A 1 93 ? -3.520 -0.607 14.420 1.00 96.06 93 THR A N 1
ATOM 723 C CA . THR A 1 93 ? -4.967 -0.741 14.212 1.00 96.06 93 THR A CA 1
ATOM 724 C C . THR A 1 93 ? -5.412 0.185 13.091 1.00 96.06 93 THR A C 1
ATOM 726 O O . THR A 1 93 ? -4.7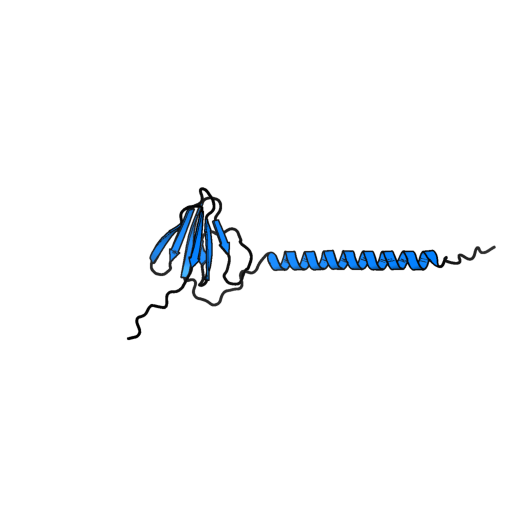79 1.215 12.835 1.00 96.06 93 THR A O 1
ATOM 729 N N . ALA A 1 94 ? -6.488 -0.189 12.408 1.00 96.50 94 ALA A N 1
ATOM 730 C CA . ALA A 1 94 ? -7.083 0.597 11.337 1.00 96.50 94 ALA A CA 1
ATOM 731 C C . ALA A 1 94 ? -8.609 0.535 11.413 1.00 96.50 94 ALA A C 1
ATOM 733 O O . ALA A 1 94 ? -9.168 -0.549 11.550 1.00 96.50 94 ALA A O 1
ATOM 734 N N . ASP A 1 95 ? -9.267 1.680 11.255 1.00 96.38 95 ASP A N 1
ATOM 735 C CA . ASP A 1 95 ? -10.723 1.759 11.154 1.00 96.38 95 ASP A CA 1
ATOM 736 C C . ASP A 1 95 ? -11.126 2.047 9.713 1.00 96.38 95 ASP A C 1
ATOM 738 O O . ASP A 1 95 ? -10.653 3.001 9.086 1.00 96.38 95 ASP A O 1
ATOM 742 N N . ILE A 1 96 ? -12.029 1.229 9.184 1.00 94.88 96 ILE A N 1
ATOM 743 C CA . ILE A 1 96 ? -12.504 1.324 7.806 1.00 94.88 96 ILE A CA 1
ATOM 744 C C . ILE A 1 96 ? -13.998 1.601 7.816 1.00 94.88 96 ILE A C 1
ATOM 746 O O . ILE A 1 96 ? -14.785 0.820 8.346 1.00 94.88 96 ILE A O 1
ATOM 750 N N . SER A 1 97 ? -14.392 2.701 7.186 1.00 94.50 97 SER A N 1
ATOM 751 C CA . SER A 1 97 ? -15.784 3.118 7.056 1.00 94.50 97 SER A CA 1
ATOM 752 C C . SER A 1 97 ? -16.293 2.794 5.656 1.00 94.50 97 SER A C 1
ATOM 754 O O . SER A 1 97 ? -15.886 3.411 4.674 1.00 94.50 97 SER A O 1
ATOM 756 N N . PHE A 1 98 ? -17.208 1.838 5.545 1.00 91.75 98 PHE A N 1
ATOM 757 C CA . PHE A 1 98 ? -17.867 1.501 4.287 1.00 91.75 98 PHE A CA 1
ATOM 758 C C . PHE A 1 98 ? -18.974 2.510 3.976 1.00 91.75 98 PHE A C 1
ATOM 760 O O . PHE A 1 98 ? -19.707 2.946 4.865 1.00 91.75 98 PHE A O 1
ATOM 767 N N . LYS A 1 99 ? -19.180 2.832 2.693 1.00 84.50 99 LYS A N 1
ATOM 768 C CA . LYS A 1 99 ? -20.216 3.803 2.283 1.00 84.50 99 LYS A CA 1
ATOM 769 C C . LYS A 1 99 ? -21.643 3.392 2.656 1.00 84.50 99 LYS A C 1
ATOM 771 O O . LYS A 1 99 ? -22.517 4.246 2.738 1.00 84.50 99 LYS A O 1
ATOM 776 N N . LYS A 1 100 ? -21.879 2.101 2.914 1.00 79.75 100 LYS A N 1
ATOM 777 C CA . LYS A 1 100 ? -23.165 1.563 3.392 1.00 79.75 100 LYS A CA 1
ATOM 778 C C . LYS A 1 100 ? -23.392 1.766 4.905 1.00 79.75 100 LYS A C 1
ATOM 780 O O . LYS A 1 100 ? -24.372 1.260 5.436 1.00 79.75 100 LYS A O 1
ATOM 785 N N . GLY A 1 101 ? -22.511 2.502 5.593 1.00 82.38 101 GLY A N 1
ATOM 786 C CA . GLY A 1 101 ? -22.642 2.863 7.011 1.00 82.38 101 GLY A CA 1
ATOM 787 C C . GLY A 1 101 ? -22.028 1.860 7.991 1.00 82.38 101 GLY A C 1
ATOM 788 O O . GLY A 1 101 ? -22.029 2.102 9.194 1.00 82.38 101 GLY A O 1
ATOM 789 N N . THR A 1 102 ? -21.487 0.746 7.501 1.00 87.94 102 THR A N 1
ATOM 790 C CA . THR A 1 102 ? -20.758 -0.229 8.319 1.00 87.94 102 THR A CA 1
ATOM 791 C C . THR A 1 102 ? -19.342 0.268 8.598 1.00 87.94 102 THR A C 1
ATOM 793 O O . THR A 1 102 ? -18.675 0.762 7.691 1.00 87.94 102 THR A O 1
ATOM 796 N N . ALA A 1 103 ? -18.866 0.093 9.828 1.00 91.12 103 ALA A N 1
ATOM 797 C CA . ALA A 1 103 ? -17.468 0.292 10.190 1.00 91.12 103 ALA A CA 1
ATOM 798 C C . ALA A 1 103 ? -16.824 -1.057 10.530 1.00 91.12 103 ALA A C 1
ATOM 800 O O . ALA A 1 103 ? -17.472 -1.923 11.119 1.00 91.12 103 ALA A O 1
ATOM 801 N N . LEU A 1 104 ? -15.563 -1.228 10.147 1.00 93.75 104 LEU A N 1
ATOM 802 C CA . LEU A 1 104 ? -14.748 -2.391 10.469 1.00 93.75 104 LEU A CA 1
ATOM 803 C C . LEU A 1 104 ? -13.476 -1.920 11.166 1.00 93.75 104 LEU A C 1
ATOM 805 O O . LEU A 1 104 ? -12.671 -1.211 10.563 1.00 93.75 104 LEU A O 1
ATOM 809 N N . GLU A 1 105 ? -13.297 -2.352 12.408 1.00 96.06 105 GLU A N 1
ATOM 810 C CA . GLU A 1 105 ? -12.027 -2.233 13.117 1.00 96.06 105 GLU A CA 1
ATOM 811 C C . GLU A 1 105 ? -11.140 -3.423 12.734 1.00 96.06 105 GLU A C 1
ATOM 813 O O . GLU A 1 105 ? -11.537 -4.588 12.839 1.00 96.06 105 GLU A O 1
ATOM 818 N N . VAL A 1 106 ? -9.935 -3.127 12.263 1.00 95.81 106 VAL A N 1
ATOM 819 C CA . VAL A 1 106 ? -8.926 -4.110 11.880 1.00 95.81 106 VAL A CA 1
ATOM 820 C C . VAL A 1 106 ? -7.831 -4.097 12.937 1.00 95.81 106 VAL A C 1
ATOM 822 O O . VAL A 1 106 ? -7.112 -3.108 13.101 1.00 95.81 106 VAL A O 1
ATOM 825 N N . GLY A 1 107 ? -7.715 -5.216 13.650 1.00 96.06 107 GLY A N 1
ATOM 826 C CA . GLY A 1 107 ? -6.679 -5.439 14.654 1.00 96.06 107 GLY A CA 1
ATOM 827 C C . GLY A 1 107 ? -5.285 -5.582 14.048 1.00 96.06 107 GLY A C 1
ATOM 828 O O . GLY A 1 107 ? -5.113 -5.602 12.833 1.00 96.06 107 GLY A O 1
ATOM 829 N N . GLN A 1 108 ? -4.278 -5.706 14.906 1.00 97.38 108 GLN A N 1
ATOM 830 C CA . GLN A 1 108 ? -2.879 -5.881 14.508 1.00 97.38 108 GLN A CA 1
ATOM 831 C C . GLN A 1 108 ? -2.617 -7.171 13.714 1.00 97.38 108 GLN A C 1
ATOM 833 O O . GLN A 1 108 ? -3.387 -8.128 13.787 1.00 97.38 108 GLN A O 1
ATOM 838 N N . GLU A 1 109 ? -1.495 -7.195 12.992 1.00 97.44 109 GLU A N 1
ATOM 839 C CA . GLU A 1 109 ? -0.974 -8.358 12.249 1.00 97.44 109 GLU A CA 1
ATOM 840 C C . GLU A 1 109 ? -2.006 -9.010 11.315 1.00 97.44 109 GLU A C 1
ATOM 842 O O . GLU A 1 109 ? -2.020 -10.224 11.108 1.00 97.44 109 GLU A O 1
ATOM 847 N N . THR A 1 110 ? -2.884 -8.189 10.742 1.00 97.31 110 THR A N 1
ATOM 848 C CA . THR A 1 110 ? -4.017 -8.644 9.942 1.00 97.31 110 THR A CA 1
ATOM 849 C C . THR A 1 110 ? -3.885 -8.143 8.510 1.00 97.31 110 THR A C 1
ATOM 851 O O . THR A 1 110 ? -3.473 -7.014 8.250 1.00 97.31 110 THR A O 1
ATOM 854 N N . LEU A 1 111 ? -4.251 -9.000 7.559 1.00 96.56 111 LEU A N 1
ATOM 855 C CA . LEU A 1 111 ? -4.391 -8.655 6.150 1.00 96.56 111 LEU A CA 1
ATOM 856 C C . LEU A 1 111 ? -5.854 -8.819 5.753 1.00 96.56 111 LEU A C 1
ATOM 858 O O . LEU A 1 111 ? -6.408 -9.910 5.876 1.00 96.56 111 LEU A O 1
ATOM 862 N N . ILE A 1 112 ? -6.448 -7.759 5.219 1.00 95.38 112 ILE A N 1
ATOM 863 C CA . ILE A 1 112 ? -7.788 -7.804 4.639 1.00 95.38 112 ILE A CA 1
ATOM 864 C C . ILE A 1 112 ? -7.757 -7.401 3.167 1.00 95.38 112 ILE A C 1
ATOM 866 O O . ILE A 1 112 ? -6.871 -6.667 2.723 1.00 95.38 112 ILE A O 1
ATOM 870 N N . VAL A 1 113 ? -8.759 -7.867 2.423 1.00 94.00 113 VAL A N 1
ATOM 871 C CA . VAL A 1 113 ? -9.002 -7.479 1.032 1.00 94.00 113 VAL A CA 1
ATOM 872 C C . VAL A 1 113 ? -10.425 -6.950 0.926 1.00 94.00 113 VAL A C 1
ATOM 874 O O . VAL A 1 113 ? -11.371 -7.619 1.338 1.00 94.00 113 VAL A O 1
ATOM 877 N N . ILE A 1 114 ? -10.573 -5.752 0.374 1.00 92.50 114 ILE A N 1
ATOM 878 C CA . ILE A 1 114 ? -11.864 -5.122 0.124 1.00 92.50 114 ILE A CA 1
ATOM 879 C C . ILE A 1 114 ? -12.498 -5.801 -1.083 1.00 92.50 114 ILE A C 1
ATOM 881 O O . ILE A 1 114 ? -11.863 -5.932 -2.128 1.00 92.50 114 ILE A O 1
ATOM 885 N N . ARG A 1 115 ? -13.741 -6.256 -0.934 1.00 89.81 115 ARG A N 1
ATOM 886 C CA . ARG A 1 115 ? -14.506 -6.878 -2.013 1.00 89.81 115 ARG A CA 1
ATOM 887 C C . ARG A 1 115 ? -15.916 -6.324 -2.065 1.00 89.81 115 ARG A C 1
ATOM 889 O O . ARG A 1 115 ? -16.572 -6.207 -1.029 1.00 89.81 115 ARG A O 1
ATOM 896 N N . GLU A 1 116 ? -16.394 -6.029 -3.264 1.00 86.19 116 GLU A N 1
ATOM 897 C CA . GLU A 1 116 ? -17.822 -5.850 -3.495 1.00 86.19 116 GLU A CA 1
ATOM 898 C C . GLU A 1 116 ? -18.499 -7.226 -3.548 1.00 86.19 116 GLU A C 1
ATOM 900 O O . GLU A 1 116 ? -18.185 -8.049 -4.405 1.00 86.19 116 GLU A O 1
ATOM 905 N N . SER A 1 117 ? -19.415 -7.503 -2.613 1.00 80.06 117 SER A N 1
ATOM 906 C CA . SER A 1 117 ? -20.297 -8.668 -2.738 1.00 80.06 117 SER A CA 1
ATOM 907 C C . SER A 1 117 ? -21.487 -8.303 -3.622 1.00 80.06 117 SER A C 1
ATOM 909 O O . SER A 1 117 ? -22.205 -7.337 -3.346 1.00 80.06 117 SER A O 1
ATOM 911 N N . SER A 1 118 ? -21.696 -9.099 -4.670 1.00 67.44 118 SER A N 1
ATOM 912 C CA . SER A 1 118 ? -22.841 -9.021 -5.575 1.00 67.44 118 SER A CA 1
ATOM 913 C C . SER A 1 118 ? -24.015 -9.888 -5.118 1.00 67.44 118 SER A C 1
ATOM 915 O O . SER A 1 118 ? -24.839 -10.252 -5.954 1.00 67.44 118 SER A O 1
ATOM 917 N N . ASP A 1 119 ? -24.106 -10.240 -3.830 1.00 59.66 119 ASP A N 1
ATOM 918 C CA . ASP A 1 119 ? -25.210 -11.038 -3.281 1.00 59.66 119 ASP A CA 1
ATOM 919 C C . ASP A 1 119 ? -26.521 -10.227 -3.224 1.00 59.66 119 ASP A C 1
ATOM 921 O O . ASP A 1 119 ? -27.089 -9.944 -2.171 1.00 59.66 119 ASP A O 1
ATOM 925 N N . GLY A 1 120 ? -27.022 -9.839 -4.394 1.00 51.25 120 GLY A N 1
ATOM 926 C CA . GLY A 1 120 ? -28.445 -9.805 -4.662 1.00 51.25 120 GLY A CA 1
ATOM 927 C C . GLY A 1 120 ? -28.827 -11.188 -5.166 1.00 51.25 120 GLY A C 1
ATOM 928 O O . GLY A 1 120 ? -28.520 -11.527 -6.308 1.00 51.25 120 GLY A O 1
ATOM 929 N N . LEU A 1 121 ? -29.465 -11.988 -4.307 1.00 44.69 121 LEU A N 1
ATOM 930 C CA . LEU A 1 121 ? -30.125 -13.237 -4.688 1.00 44.69 121 LEU A CA 1
ATOM 931 C C . LEU A 1 121 ? -30.847 -13.049 -6.036 1.00 44.69 121 LEU A C 1
ATOM 933 O O . LEU A 1 121 ? -31.816 -12.296 -6.120 1.00 44.69 121 LEU A O 1
ATOM 937 N N . SER A 1 122 ? -30.387 -13.740 -7.076 1.00 48.09 122 SER A N 1
ATOM 938 C CA . SER A 1 122 ? -31.215 -14.056 -8.237 1.00 48.09 122 SER A CA 1
ATOM 939 C C . SER A 1 122 ? -31.718 -15.479 -8.024 1.00 48.09 122 SER A C 1
ATOM 941 O O . SER A 1 122 ? -30.929 -16.422 -7.985 1.00 48.09 122 SER A O 1
ATOM 943 N N . VAL A 1 123 ? -33.023 -15.593 -7.774 1.00 46.53 123 VAL A N 1
ATOM 944 C CA . VAL A 1 123 ? -33.778 -16.853 -7.847 1.00 46.53 123 VAL A CA 1
ATOM 945 C C . VAL A 1 123 ? -34.227 -17.047 -9.286 1.00 46.53 123 VAL A C 1
ATOM 947 O O . VAL A 1 123 ? -34.645 -16.032 -9.891 1.00 46.53 123 VAL A O 1
#